Protein AF-A0A075FU96-F1 (afdb_monomer_lite)

Structure (mmCIF, N/CA/C/O backbone):
data_AF-A0A075FU96-F1
#
_entry.id   AF-A0A075FU96-F1
#
loop_
_atom_site.group_PDB
_atom_site.id
_atom_site.type_symbol
_atom_site.label_atom_id
_atom_site.label_alt_id
_atom_site.label_comp_id
_atom_site.label_asym_id
_atom_site.label_entity_id
_atom_site.label_seq_id
_atom_site.pdbx_PDB_ins_code
_atom_site.Cartn_x
_atom_site.Cartn_y
_atom_site.Cartn_z
_atom_site.occupancy
_atom_site.B_iso_or_equiv
_atom_site.auth_seq_id
_atom_site.auth_comp_id
_atom_site.auth_asym_id
_atom_site.auth_atom_id
_atom_site.pdbx_PDB_model_num
ATOM 1 N N . MET A 1 1 ? 1.167 5.030 -10.017 1.00 64.50 1 MET A N 1
ATOM 2 C CA . MET A 1 1 ? 1.760 4.957 -8.659 1.00 64.50 1 MET A CA 1
ATOM 3 C C . MET A 1 1 ? 1.371 6.132 -7.761 1.00 64.50 1 MET A C 1
ATOM 5 O O . MET A 1 1 ? 1.067 5.909 -6.596 1.00 64.50 1 MET A O 1
ATOM 9 N N . ALA A 1 2 ? 1.358 7.368 -8.276 1.00 81.44 2 ALA A N 1
ATOM 10 C CA . ALA A 1 2 ? 0.759 8.507 -7.570 1.00 81.44 2 ALA A CA 1
ATOM 11 C C . ALA A 1 2 ? -0.715 8.240 -7.210 1.00 81.44 2 ALA A C 1
ATOM 13 O O . ALA A 1 2 ? -1.068 8.315 -6.046 1.00 81.44 2 ALA A O 1
ATOM 14 N N . GLU A 1 3 ? -1.507 7.732 -8.159 1.00 86.56 3 GLU A N 1
ATOM 15 C CA . GLU A 1 3 ? -2.940 7.450 -7.959 1.00 86.56 3 GLU A CA 1
ATOM 16 C C . GLU A 1 3 ? -3.256 6.521 -6.773 1.00 86.56 3 GLU A C 1
ATOM 18 O O . GLU A 1 3 ? -4.149 6.817 -5.987 1.00 86.56 3 GLU A O 1
ATOM 23 N N . LEU A 1 4 ? -2.520 5.412 -6.600 1.00 88.81 4 LEU A N 1
ATOM 24 C CA . LEU A 1 4 ? -2.746 4.493 -5.474 1.00 88.81 4 LEU A CA 1
ATOM 25 C C . LEU A 1 4 ? -2.375 5.137 -4.134 1.00 88.81 4 LEU A C 1
ATOM 27 O O . LEU A 1 4 ? -3.077 4.940 -3.145 1.00 88.81 4 LEU A O 1
ATOM 31 N N . HIS A 1 5 ? -1.281 5.899 -4.108 1.00 92.69 5 HIS A N 1
ATOM 32 C CA . HIS A 1 5 ? -0.889 6.664 -2.929 1.00 92.69 5 HIS A CA 1
ATOM 33 C C . HIS A 1 5 ? -1.976 7.680 -2.564 1.00 92.69 5 HIS A C 1
ATOM 35 O O . HIS A 1 5 ? -2.433 7.707 -1.427 1.00 92.69 5 HIS A O 1
ATOM 41 N N . ASP A 1 6 ? -2.436 8.460 -3.540 1.00 93.44 6 ASP A N 1
ATOM 42 C CA . ASP A 1 6 ? -3.423 9.518 -3.334 1.00 93.44 6 ASP A CA 1
ATOM 43 C C . ASP A 1 6 ? -4.785 8.952 -2.922 1.00 93.44 6 ASP A C 1
ATOM 45 O O . ASP A 1 6 ? -5.455 9.534 -2.070 1.00 93.44 6 ASP A O 1
ATOM 49 N N . LEU A 1 7 ? -5.167 7.787 -3.458 1.00 93.75 7 LEU A N 1
ATOM 50 C CA . LEU A 1 7 ? -6.349 7.044 -3.027 1.00 93.75 7 LEU A CA 1
ATOM 51 C C . LEU A 1 7 ? -6.242 6.641 -1.550 1.00 93.75 7 LEU A C 1
ATOM 53 O O . LEU A 1 7 ? -7.132 6.954 -0.764 1.00 93.75 7 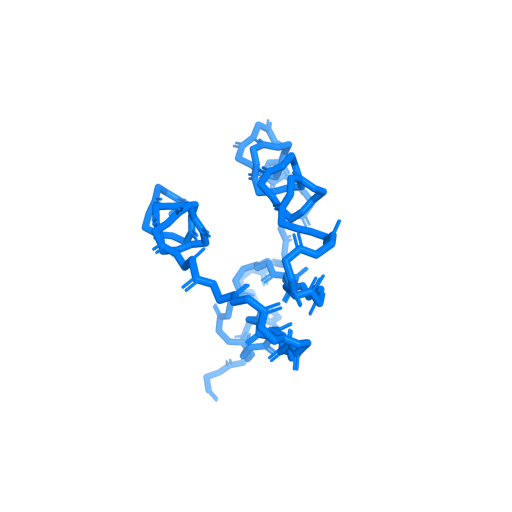LEU A O 1
ATOM 57 N N . VAL A 1 8 ? -5.153 5.968 -1.156 1.00 94.50 8 VAL A N 1
ATOM 58 C CA . VAL A 1 8 ? -4.941 5.529 0.237 1.00 94.50 8 VAL A CA 1
ATOM 59 C C . VAL A 1 8 ? -4.854 6.727 1.187 1.00 94.50 8 VAL A C 1
ATOM 61 O O . VAL A 1 8 ? -5.402 6.674 2.288 1.00 94.50 8 VAL A O 1
ATOM 64 N N . GLN A 1 9 ? -4.237 7.827 0.752 1.00 96.75 9 GLN A N 1
ATOM 65 C CA . GLN A 1 9 ? -4.129 9.069 1.517 1.00 96.75 9 GLN A CA 1
ATOM 66 C C . GLN A 1 9 ? -5.501 9.699 1.791 1.00 96.75 9 GLN A C 1
ATOM 68 O O . GLN A 1 9 ? -5.722 10.219 2.885 1.00 96.75 9 GLN A O 1
ATOM 73 N N . GLN A 1 10 ? -6.423 9.650 0.828 1.00 96.81 10 GLN A N 1
ATOM 74 C CA . GLN A 1 10 ? -7.750 10.265 0.941 1.00 96.81 10 GLN A CA 1
ATOM 75 C C . GLN A 1 10 ? -8.768 9.408 1.699 1.00 96.81 10 GLN A C 1
ATOM 77 O O . GLN A 1 10 ? -9.777 9.936 2.160 1.00 96.81 10 GLN A O 1
ATOM 82 N N . ILE A 1 11 ? -8.520 8.105 1.866 1.00 96.12 11 ILE A N 1
ATOM 83 C CA . ILE A 1 11 ? -9.388 7.253 2.682 1.00 96.12 11 ILE A CA 1
ATOM 84 C C . ILE A 1 11 ? -9.284 7.689 4.147 1.00 96.12 11 IL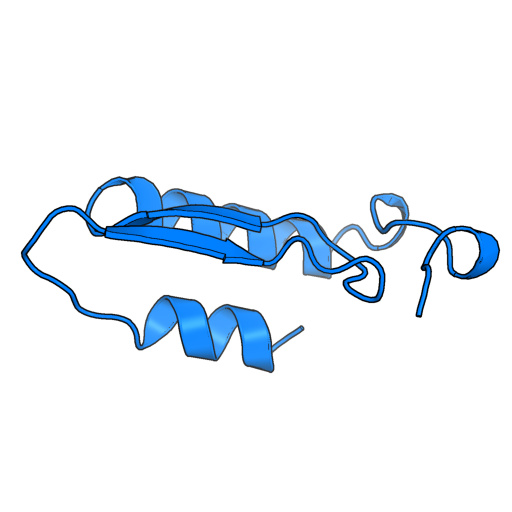E A C 1
ATOM 86 O O . ILE A 1 11 ? -8.231 7.574 4.780 1.00 96.12 11 ILE A O 1
ATOM 90 N N . ASP A 1 12 ? -10.402 8.164 4.684 1.00 95.88 12 ASP A N 1
ATOM 91 C CA . ASP A 1 12 ? -10.576 8.502 6.091 1.00 95.88 12 ASP A CA 1
ATOM 92 C C . ASP A 1 12 ? -11.792 7.747 6.633 1.00 95.88 12 ASP A C 1
ATOM 94 O O . ASP A 1 12 ? -12.945 8.095 6.372 1.00 95.88 12 ASP A O 1
ATOM 98 N N . VAL A 1 13 ? -11.525 6.647 7.335 1.00 95.56 13 VAL A N 1
ATOM 99 C CA . VAL A 1 13 ? -12.549 5.817 7.969 1.00 95.56 13 VAL A CA 1
ATOM 100 C C . VAL A 1 13 ? -12.214 5.663 9.443 1.00 95.56 13 VAL A C 1
ATOM 102 O O . VAL A 1 13 ? -11.086 5.341 9.812 1.00 95.56 13 VAL A O 1
ATOM 105 N N . LYS A 1 14 ? -13.213 5.899 10.294 1.00 93.25 14 LYS A N 1
ATOM 106 C CA . LYS A 1 14 ? -13.082 5.758 11.753 1.00 93.25 14 LYS A CA 1
ATOM 107 C C . LYS A 1 14 ? -13.175 4.300 12.189 1.00 93.25 14 LYS A C 1
ATOM 109 O O . LYS A 1 14 ? -12.521 3.890 13.142 1.00 93.25 14 LYS A O 1
ATOM 114 N N . GLU A 1 15 ? -13.976 3.532 11.461 1.00 95.81 15 GLU A N 1
ATOM 115 C CA . GLU A 1 15 ? -14.202 2.118 11.717 1.00 95.81 15 GLU A CA 1
ATOM 116 C C . GLU A 1 15 ? -13.152 1.246 11.037 1.00 95.81 15 GLU A C 1
ATOM 118 O O . GLU A 1 15 ? -12.560 1.603 10.014 1.00 95.81 15 GLU A O 1
ATOM 123 N N . LYS A 1 16 ? -12.962 0.055 11.604 1.00 97.00 16 LYS A N 1
ATOM 124 C CA . LYS A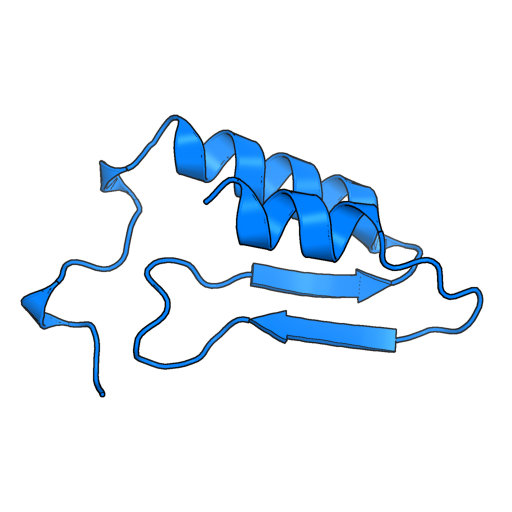 1 16 ? -12.039 -0.936 11.065 1.00 97.00 16 LYS A CA 1
ATOM 125 C C . LYS A 1 16 ? -12.474 -1.357 9.659 1.00 97.00 16 LYS A C 1
ATOM 127 O O . LYS A 1 16 ? -13.516 -1.988 9.495 1.00 97.00 16 LYS A O 1
ATOM 132 N N . MET A 1 17 ? -11.638 -1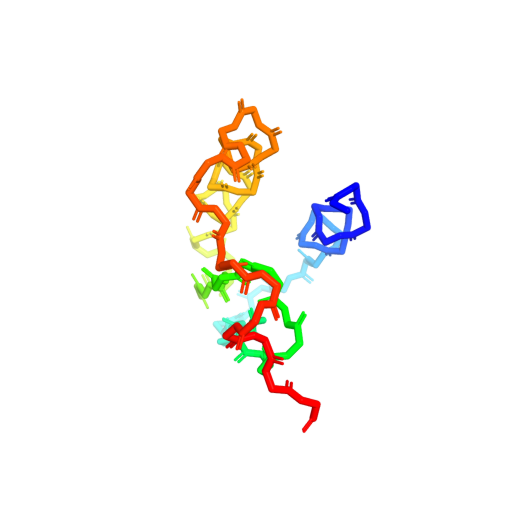.085 8.659 1.00 96.81 17 MET A N 1
ATOM 133 C CA . MET A 1 17 ? -11.909 -1.442 7.262 1.00 96.81 17 MET A CA 1
ATOM 134 C C . MET A 1 17 ? -10.725 -2.177 6.641 1.00 96.81 17 MET A C 1
ATOM 136 O O . MET A 1 17 ? -9.595 -1.700 6.680 1.00 96.81 17 MET A O 1
ATOM 140 N N . VAL A 1 18 ? -10.988 -3.326 6.020 1.00 96.62 18 VAL A N 1
ATOM 141 C CA . VAL A 1 18 ? -9.978 -4.086 5.274 1.00 96.62 18 VAL A CA 1
ATOM 142 C C . VAL A 1 18 ? -9.783 -3.460 3.893 1.00 96.62 18 VAL A C 1
ATOM 144 O O . VAL A 1 18 ? -10.739 -3.323 3.137 1.00 96.62 18 VAL A O 1
ATOM 147 N N . PHE A 1 19 ? -8.539 -3.139 3.540 1.00 94.62 19 PHE A N 1
ATOM 148 C CA . PHE A 1 19 ? -8.165 -2.637 2.218 1.00 94.62 19 PHE A CA 1
ATOM 149 C C . PHE A 1 19 ? -7.274 -3.634 1.482 1.00 94.62 19 PHE A C 1
ATOM 151 O O . PHE A 1 19 ? -6.314 -4.157 2.056 1.00 94.62 19 PHE A O 1
ATOM 158 N N . ARG A 1 20 ? -7.578 -3.906 0.210 1.00 92.31 20 ARG A N 1
ATOM 159 C CA . ARG A 1 20 ? -6.799 -4.800 -0.657 1.00 92.31 20 ARG A CA 1
ATOM 160 C C . ARG A 1 20 ? -6.724 -4.218 -2.066 1.00 92.31 20 ARG A C 1
ATOM 162 O O . ARG A 1 20 ? -7.748 -3.994 -2.698 1.00 92.31 20 ARG A O 1
ATOM 169 N N . ALA A 1 21 ? -5.506 -4.038 -2.559 1.00 88.56 21 ALA A N 1
ATOM 170 C CA . ALA A 1 21 ? -5.205 -3.722 -3.948 1.00 88.56 21 ALA A CA 1
ATOM 171 C C . ALA A 1 21 ? -4.290 -4.824 -4.499 1.00 88.56 21 ALA A C 1
ATOM 173 O O . ALA A 1 21 ? -3.081 -4.650 -4.621 1.00 88.56 21 ALA A O 1
ATOM 174 N N . ASN A 1 22 ? -4.875 -5.987 -4.782 1.00 79.06 22 ASN A N 1
ATOM 175 C CA . ASN A 1 22 ? -4.179 -7.232 -5.131 1.00 79.06 22 ASN A CA 1
ATOM 176 C C . ASN A 1 22 ? -4.641 -7.837 -6.472 1.00 79.06 22 ASN A C 1
ATOM 178 O O . ASN A 1 22 ? -4.449 -9.032 -6.695 1.00 79.06 22 ASN A O 1
ATOM 182 N N . HIS A 1 23 ? -5.280 -7.045 -7.342 1.00 74.62 23 HIS A N 1
ATOM 183 C CA . HIS A 1 23 ? -5.709 -7.521 -8.658 1.00 74.62 23 HIS A CA 1
ATOM 184 C C . HIS A 1 23 ? -4.507 -8.021 -9.474 1.00 74.62 23 HIS A C 1
ATOM 186 O O . HIS A 1 23 ? -3.407 -7.491 -9.331 1.00 74.62 23 HIS A O 1
ATOM 192 N N . GLY A 1 24 ? -4.699 -9.028 -10.334 1.00 61.84 24 GLY A N 1
ATOM 193 C CA . GLY A 1 24 ? -3.616 -9.644 -11.115 1.00 61.84 24 GLY A CA 1
ATOM 194 C C . GLY A 1 24 ? -2.825 -8.647 -11.968 1.00 61.84 24 GLY A C 1
ATOM 195 O O . GLY A 1 24 ? -1.617 -8.820 -12.146 1.00 61.84 24 GLY A O 1
ATOM 196 N N . SER A 1 25 ? -3.492 -7.574 -12.406 1.00 61.62 25 SER A N 1
ATOM 197 C CA . SER A 1 25 ? -2.911 -6.476 -13.179 1.00 61.62 25 SER A CA 1
ATOM 198 C C . SER A 1 25 ? -2.143 -5.462 -12.327 1.00 61.62 25 SER A C 1
ATOM 200 O O . SER A 1 25 ? -1.364 -4.672 -12.867 1.00 61.62 25 SER A O 1
ATOM 202 N N . ASN A 1 26 ? -2.323 -5.470 -11.001 1.00 68.50 26 ASN A N 1
ATOM 203 C CA . ASN A 1 26 ? -1.574 -4.588 -10.126 1.00 68.50 26 ASN A CA 1
ATOM 204 C C . ASN A 1 26 ? -0.119 -5.036 -10.095 1.00 68.50 26 ASN A C 1
ATOM 206 O O . ASN A 1 26 ? 0.242 -6.142 -9.698 1.00 68.50 26 ASN A O 1
ATOM 210 N N . ALA A 1 27 ? 0.731 -4.089 -10.452 1.00 68.19 27 ALA A N 1
ATOM 211 C CA . ALA A 1 27 ? 2.170 -4.168 -10.317 1.00 68.19 27 ALA A CA 1
ATOM 212 C C . ALA A 1 27 ? 2.605 -4.454 -8.853 1.00 68.19 27 ALA A C 1
ATOM 214 O O . ALA A 1 27 ? 3.668 -5.033 -8.622 1.00 68.19 27 ALA A O 1
ATOM 215 N N . TYR A 1 28 ? 1.759 -4.123 -7.866 1.00 74.19 28 TYR A N 1
ATOM 216 C CA . TYR A 1 28 ? 2.098 -4.138 -6.446 1.00 74.19 28 TYR A CA 1
ATOM 217 C C . TYR A 1 28 ? 0.945 -4.632 -5.574 1.00 74.19 28 TYR A C 1
ATOM 219 O O . TYR A 1 28 ? -0.186 -4.168 -5.706 1.00 74.19 28 TYR A O 1
ATOM 227 N N . ASN A 1 29 ? 1.262 -5.509 -4.621 1.00 82.62 29 ASN A N 1
ATOM 228 C CA . ASN A 1 29 ? 0.308 -5.979 -3.623 1.00 82.62 29 ASN A CA 1
ATOM 229 C C . ASN A 1 29 ? 0.322 -5.059 -2.396 1.00 82.62 29 ASN A C 1
ATOM 231 O O . ASN A 1 29 ? 1.228 -5.135 -1.552 1.00 82.62 29 ASN A O 1
ATOM 235 N N . ILE A 1 30 ? -0.709 -4.221 -2.275 1.00 90.69 30 ILE A N 1
ATOM 236 C CA . ILE A 1 30 ? -0.963 -3.411 -1.077 1.00 90.69 30 ILE A CA 1
ATOM 237 C C . ILE A 1 30 ? -2.162 -3.982 -0.326 1.00 90.69 30 ILE A C 1
ATOM 239 O O . ILE A 1 30 ? -3.198 -4.310 -0.905 1.00 90.69 30 ILE A O 1
ATOM 243 N N . ALA A 1 31 ? -1.998 -4.126 0.982 1.00 93.31 31 ALA A N 1
ATOM 244 C CA . ALA A 1 31 ? -3.005 -4.647 1.881 1.00 93.31 31 ALA A CA 1
ATOM 245 C C . ALA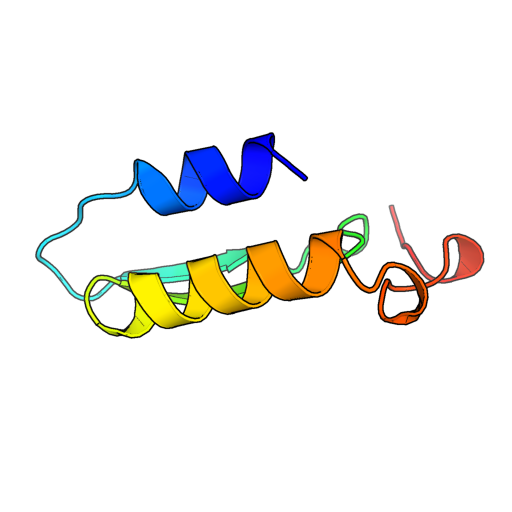 A 1 31 ? -2.789 -4.039 3.265 1.00 93.31 31 ALA A C 1
ATOM 247 O O . ALA A 1 31 ? -1.645 -3.890 3.686 1.00 93.31 31 ALA A O 1
ATOM 248 N N . GLY A 1 32 ? -3.881 -3.739 3.957 1.00 95.75 32 GLY A N 1
ATOM 249 C CA . GLY A 1 32 ? -3.862 -3.279 5.341 1.00 95.75 32 GLY A CA 1
ATOM 250 C C . GLY A 1 32 ? -5.270 -3.085 5.886 1.00 95.75 32 GLY A C 1
ATOM 251 O O . GLY A 1 32 ? -6.259 -3.478 5.251 1.00 95.75 32 GLY A O 1
ATOM 252 N N . ILE A 1 33 ? -5.349 -2.523 7.081 1.00 97.88 33 ILE A N 1
ATOM 253 C CA . ILE A 1 33 ? -6.562 -2.275 7.844 1.00 97.88 33 ILE A CA 1
ATOM 254 C C . ILE A 1 33 ? -6.576 -0.802 8.251 1.00 97.88 33 ILE A C 1
ATOM 256 O O . ILE A 1 33 ? -5.771 -0.352 9.065 1.00 97.88 33 ILE A O 1
ATOM 260 N N . PHE A 1 34 ? -7.523 -0.040 7.717 1.00 97.88 34 PHE A N 1
ATOM 261 C CA . PHE A 1 34 ? -7.750 1.329 8.164 1.00 97.88 34 PHE A CA 1
ATOM 262 C C . PHE A 1 34 ? -8.451 1.373 9.534 1.00 97.88 34 PHE A C 1
ATOM 264 O O . PHE A 1 34 ? -9.183 0.438 9.873 1.00 97.88 34 PHE A O 1
ATOM 271 N N . PRO A 1 35 ? -8.269 2.460 10.308 1.00 97.25 35 PRO A N 1
ATOM 272 C CA . PRO A 1 35 ? -7.276 3.523 10.083 1.00 97.25 35 PRO A CA 1
ATOM 273 C C . PRO A 1 35 ? -5.849 3.137 10.519 1.00 97.25 35 PRO A C 1
ATOM 275 O O . PRO A 1 35 ? -4.904 3.849 10.210 1.00 97.25 35 PRO A O 1
ATOM 278 N N . HIS A 1 36 ? -5.684 2.007 11.213 1.00 97.44 36 HIS A N 1
ATOM 279 C CA . HIS A 1 36 ? -4.498 1.696 12.020 1.00 97.44 36 HIS A CA 1
ATOM 280 C C . HIS A 1 36 ? -3.233 1.463 11.186 1.00 97.44 36 HIS A C 1
ATOM 282 O O . HIS A 1 36 ? -2.140 1.789 11.626 1.00 97.44 36 HIS A O 1
ATOM 288 N N . GLU A 1 37 ? -3.379 0.908 9.985 1.00 97.69 37 GLU A N 1
ATOM 289 C CA . GLU A 1 37 ? -2.264 0.564 9.096 1.00 97.69 37 GLU A CA 1
ATOM 290 C C . GLU A 1 37 ? -2.161 1.525 7.900 1.00 97.69 37 GLU A C 1
ATOM 292 O O . GLU A 1 37 ? -1.494 1.214 6.912 1.00 97.69 37 GLU A O 1
ATOM 297 N N . LYS A 1 38 ? -2.838 2.684 7.947 1.00 97.19 38 LYS A N 1
ATOM 298 C CA . LYS A 1 38 ? -2.823 3.668 6.853 1.00 97.19 38 LYS A CA 1
ATOM 299 C C . LYS A 1 38 ? -1.405 4.136 6.535 1.00 97.19 38 LYS A C 1
ATOM 301 O O . LYS A 1 38 ? -0.986 4.041 5.384 1.00 97.19 38 LYS A O 1
ATOM 306 N N . ASP A 1 39 ? -0.670 4.578 7.549 1.00 97.19 39 ASP A N 1
ATOM 307 C CA . ASP A 1 39 ? 0.681 5.113 7.368 1.00 97.19 39 ASP A CA 1
ATOM 308 C C . ASP A 1 39 ? 1.640 4.028 6.868 1.00 97.19 39 ASP A C 1
ATOM 310 O O . ASP A 1 39 ? 2.371 4.244 5.906 1.00 97.19 39 ASP A O 1
ATOM 314 N N . THR A 1 40 ? 1.530 2.805 7.395 1.00 96.75 40 THR A N 1
ATOM 315 C CA . THR A 1 40 ? 2.295 1.647 6.905 1.00 96.75 40 THR A CA 1
ATOM 316 C C . THR A 1 40 ? 2.009 1.344 5.430 1.00 96.75 40 THR A C 1
ATOM 318 O O . THR A 1 40 ? 2.920 1.014 4.667 1.00 96.75 40 THR A O 1
ATOM 321 N N . MET A 1 41 ? 0.751 1.457 4.989 1.00 95.44 41 MET A N 1
ATOM 322 C CA . MET A 1 41 ? 0.411 1.300 3.572 1.00 95.44 41 MET A CA 1
ATOM 323 C C . MET A 1 41 ? 1.015 2.420 2.713 1.00 95.44 41 MET A C 1
ATOM 325 O O . MET A 1 41 ? 1.524 2.128 1.631 1.00 95.44 41 MET A O 1
ATOM 329 N N . LEU A 1 42 ? 0.991 3.672 3.178 1.00 95.50 42 LEU A N 1
ATOM 330 C CA . LEU A 1 42 ? 1.572 4.818 2.467 1.00 95.50 42 LEU A CA 1
ATOM 331 C C . LEU A 1 42 ? 3.095 4.709 2.347 1.00 95.50 42 LEU A C 1
ATOM 333 O O . LEU A 1 42 ? 3.630 4.879 1.251 1.00 95.50 42 LEU A O 1
ATOM 337 N N . GLU A 1 43 ? 3.782 4.344 3.430 1.00 95.12 43 GLU A N 1
ATOM 338 C CA . GLU A 1 43 ? 5.226 4.080 3.441 1.00 95.12 43 GLU A CA 1
ATOM 339 C C . GLU A 1 43 ? 5.593 2.983 2.444 1.00 95.12 43 GLU A C 1
ATOM 341 O O . GLU A 1 43 ? 6.497 3.155 1.626 1.00 95.12 43 GLU A O 1
ATOM 346 N N . LYS A 1 44 ? 4.837 1.879 2.440 1.00 92.56 44 LYS A N 1
ATOM 347 C CA . LYS A 1 44 ? 5.052 0.784 1.492 1.00 92.56 44 LYS A CA 1
ATOM 348 C C . LYS A 1 44 ? 4.881 1.242 0.044 1.00 92.56 44 LYS A C 1
ATOM 350 O O . LYS A 1 44 ? 5.682 0.866 -0.810 1.00 92.56 44 LYS A O 1
ATOM 355 N N . ILE A 1 45 ? 3.851 2.038 -0.252 1.00 91.31 45 ILE A N 1
ATOM 356 C CA . ILE A 1 45 ? 3.629 2.578 -1.601 1.00 91.31 45 ILE A CA 1
ATOM 357 C C . ILE A 1 45 ? 4.791 3.489 -2.014 1.00 91.31 45 ILE A C 1
ATOM 359 O O . ILE A 1 45 ? 5.258 3.392 -3.148 1.00 91.31 45 ILE A O 1
ATOM 363 N N . SER A 1 46 ? 5.270 4.348 -1.114 1.00 91.56 46 SER A N 1
ATOM 364 C CA . SER A 1 46 ? 6.402 5.243 -1.375 1.00 91.56 46 SER A CA 1
ATOM 365 C C . SER A 1 46 ? 7.698 4.470 -1.613 1.00 91.56 46 SER A C 1
ATOM 367 O O . SER A 1 46 ? 8.358 4.699 -2.622 1.00 91.56 46 SER A O 1
ATOM 369 N N . TRP A 1 47 ? 8.000 3.467 -0.788 1.00 90.75 47 TRP A N 1
ATOM 370 C CA . TRP A 1 47 ? 9.174 2.614 -0.979 1.00 90.75 47 TRP A CA 1
ATOM 371 C C . TRP A 1 47 ? 9.145 1.884 -2.330 1.00 90.75 47 TRP A C 1
ATOM 373 O O . TRP A 1 47 ? 10.132 1.859 -3.060 1.00 90.75 47 TRP A O 1
ATOM 383 N N . LEU A 1 48 ? 7.984 1.353 -2.718 1.00 87.69 48 LEU A N 1
ATOM 384 C CA . LEU A 1 48 ? 7.791 0.646 -3.988 1.00 87.69 48 LEU A CA 1
ATOM 385 C C . LEU A 1 48 ? 7.856 1.549 -5.233 1.00 87.69 48 LEU A C 1
ATOM 387 O O . LEU A 1 48 ? 8.074 1.045 -6.338 1.00 87.69 48 LEU A O 1
ATOM 391 N N . LYS A 1 49 ? 7.662 2.866 -5.082 1.00 84.44 49 LYS A N 1
ATOM 392 C CA . LYS A 1 49 ? 7.927 3.844 -6.152 1.00 84.44 49 LYS A CA 1
ATOM 393 C C . LYS A 1 49 ? 9.423 3.987 -6.418 1.00 84.44 49 LYS A C 1
ATOM 395 O O . LYS A 1 49 ? 9.809 4.154 -7.570 1.00 84.44 49 LYS A O 1
ATOM 400 N N . GLU A 1 50 ? 10.232 3.931 -5.366 1.00 88.38 50 GLU A N 1
ATOM 401 C CA . GLU A 1 50 ? 11.688 4.083 -5.437 1.00 88.38 50 GLU A CA 1
ATOM 402 C C . GLU A 1 50 ? 12.400 2.781 -5.835 1.00 88.38 50 GLU A C 1
ATOM 404 O O . GLU A 1 50 ? 13.508 2.836 -6.359 1.00 88.38 50 GLU A O 1
ATOM 409 N N . HIS A 1 51 ? 11.740 1.632 -5.649 1.00 86.81 51 HIS A N 1
ATOM 410 C CA . HIS A 1 51 ? 12.299 0.291 -5.863 1.00 86.81 51 HIS A CA 1
ATOM 411 C C . HIS A 1 51 ? 11.492 -0.526 -6.900 1.00 86.81 51 HIS A C 1
ATOM 413 O O . HIS A 1 51 ? 10.846 -1.527 -6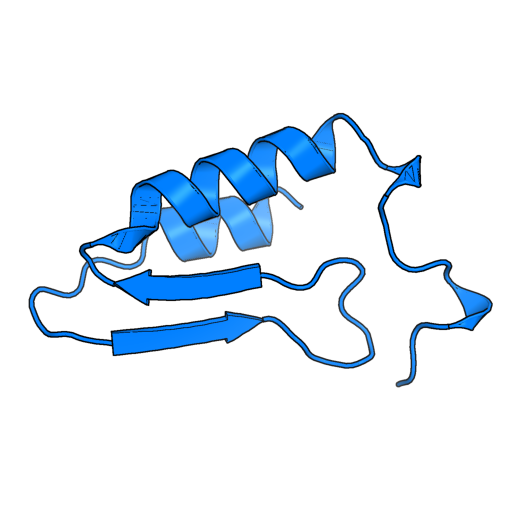.552 1.00 86.81 51 HIS A O 1
ATOM 419 N N . PRO A 1 52 ? 11.459 -0.108 -8.184 1.00 79.38 52 PRO A N 1
ATOM 420 C CA . PRO A 1 52 ? 10.661 -0.750 -9.232 1.00 79.38 52 PRO A CA 1
ATOM 421 C C . PRO A 1 52 ? 11.112 -2.183 -9.582 1.00 79.38 52 PRO A C 1
ATOM 423 O O . PRO A 1 52 ? 10.378 -2.941 -10.210 1.00 79.38 52 PRO A O 1
ATOM 426 N N . GLU A 1 53 ? 12.292 -2.614 -9.158 1.00 81.12 53 GLU A N 1
ATOM 427 C CA . GLU A 1 53 ? 12.744 -4.002 -9.277 1.00 81.12 53 GLU A CA 1
ATOM 428 C C . GLU A 1 53 ? 11.924 -4.978 -8.418 1.00 81.12 53 GLU A C 1
ATOM 430 O O . GLU A 1 53 ? 11.858 -6.166 -8.723 1.00 81.12 53 GLU A O 1
ATOM 435 N N . ASN A 1 54 ? 11.245 -4.477 -7.380 1.00 78.06 54 ASN A N 1
ATOM 436 C CA . ASN A 1 54 ? 10.368 -5.267 -6.510 1.00 78.06 54 ASN A CA 1
ATOM 437 C C . ASN A 1 54 ? 8.921 -5.338 -7.023 1.00 78.06 54 ASN A C 1
ATOM 439 O O . ASN A 1 54 ? 8.031 -5.879 -6.358 1.00 78.06 54 ASN A O 1
ATOM 443 N N . VAL A 1 55 ? 8.668 -4.785 -8.211 1.00 74.12 55 VAL A N 1
ATOM 444 C CA . VAL A 1 55 ? 7.381 -4.878 -8.893 1.00 74.12 55 VAL A CA 1
ATOM 445 C C . VAL A 1 55 ? 7.202 -6.283 -9.462 1.00 74.12 55 VAL A C 1
ATOM 447 O O . VAL A 1 55 ? 8.137 -6.877 -9.997 1.00 74.12 55 VAL A O 1
ATOM 450 N N . ARG A 1 56 ? 5.966 -6.798 -9.461 1.00 71.75 56 ARG A N 1
ATOM 451 C CA . ARG A 1 56 ? 5.639 -8.001 -10.238 1.00 71.75 56 ARG A CA 1
ATOM 452 C C . ARG A 1 56 ? 6.016 -7.787 -11.721 1.00 71.75 56 ARG A C 1
ATOM 454 O O . ARG A 1 56 ? 5.510 -6.828 -12.324 1.00 71.75 56 ARG A O 1
ATOM 461 N N . PRO A 1 57 ? 6.849 -8.656 -12.329 1.00 72.31 57 PRO A N 1
ATOM 462 C CA . PRO A 1 57 ? 7.252 -8.498 -13.724 1.00 72.31 57 PRO A CA 1
ATOM 463 C C . PRO A 1 57 ? 6.040 -8.538 -14.655 1.00 72.31 57 PRO A C 1
ATOM 465 O O . PRO A 1 57 ? 5.068 -9.238 -14.372 1.00 72.31 57 PRO A O 1
ATOM 468 N N . GLU A 1 58 ? 6.093 -7.806 -15.767 1.00 68.38 58 GLU A N 1
ATOM 469 C CA . GLU A 1 58 ? 4.954 -7.660 -16.688 1.00 68.38 58 GLU A CA 1
ATOM 470 C C . GLU A 1 58 ? 4.404 -8.999 -17.187 1.00 68.38 58 GLU A C 1
ATOM 472 O O . GLU A 1 58 ? 3.193 -9.191 -17.176 1.00 68.38 58 GLU A O 1
ATOM 477 N N . GLY A 1 59 ? 5.272 -9.970 -17.492 1.00 69.44 59 GLY A N 1
ATOM 478 C CA . GLY A 1 59 ? 4.864 -11.316 -17.920 1.00 69.44 59 GLY A CA 1
ATOM 479 C C . GLY A 1 59 ? 4.141 -12.156 -16.857 1.00 69.44 59 GLY A C 1
ATOM 480 O O . GLY A 1 59 ? 3.629 -13.224 -17.173 1.00 69.44 59 GLY A O 1
ATOM 481 N N . PHE A 1 60 ? 4.089 -11.690 -15.606 1.00 63.91 60 PHE A N 1
ATOM 482 C CA . PHE A 1 60 ? 3.382 -12.337 -14.495 1.00 63.91 60 PHE A CA 1
ATOM 483 C C . PHE A 1 60 ? 2.143 -11.550 -14.041 1.00 63.91 60 PHE A C 1
ATOM 485 O O . PHE A 1 60 ? 1.490 -11.946 -13.071 1.00 63.91 60 PHE A O 1
ATOM 492 N N . ARG A 1 61 ? 1.820 -10.429 -14.702 1.00 72.12 61 ARG A N 1
ATOM 493 C CA . ARG A 1 61 ? 0.589 -9.669 -14.457 1.00 72.12 61 ARG A CA 1
ATOM 494 C C . ARG A 1 61 ? -0.530 -10.305 -15.282 1.00 72.12 61 ARG A C 1
ATOM 496 O O . ARG A 1 61 ? -0.509 -10.247 -16.506 1.00 72.12 61 ARG A O 1
ATOM 503 N N . ALA A 1 62 ? -1.466 -10.966 -14.609 1.00 59.88 62 ALA A N 1
ATOM 504 C CA . ALA A 1 62 ? -2.642 -11.548 -15.252 1.00 59.88 62 ALA A CA 1
ATOM 505 C C . ALA A 1 62 ? -3.719 -10.469 -15.440 1.00 59.88 62 ALA A C 1
ATOM 507 O O . ALA A 1 62 ? -3.896 -9.629 -14.553 1.00 59.88 62 ALA A O 1
ATOM 508 N N . PHE A 1 63 ? -4.398 -10.491 -16.586 1.00 54.62 63 PHE A N 1
ATOM 509 C CA . PHE A 1 63 ? -5.542 -9.624 -16.879 1.00 54.62 63 PHE A CA 1
ATOM 510 C C . PHE A 1 63 ? -6.810 -10.132 -16.197 1.00 54.62 63 PHE A C 1
ATOM 512 O O . PHE A 1 63 ? -7.009 -11.369 -16.187 1.00 54.62 63 PHE A O 1
#

pLDDT: mean 85.81, std 12.09, range [54.62, 97.88]

Secondary structure (DSSP, 8-state):
-HHHHHHHHH---SS-EEEEE--TT-SS-EEEEETTTHHHHHHHHHHHHH-GGGSPPGGG---

Foldseek 3Di:
DVVVLVVLVPDDDPDWDWDWDDALQFQDTATDIPPPCSVVSNVVVVVCVVVVVPTDDPVRRDD

Radius of gyration: 12.14 Å; chains: 1; bounding box: 27×23×30 Å

Organism: NCBI:txid1455905

Sequence (63 aa):
MAELHDLVQQIDVKEKMVFRANHGSNAYNIAGIFPHEKDTMLEKISWLKEHPENVRPEGFRAF